Protein AF-A0A0S4M0U8-F1 (afdb_monomer_lite)

Sequence (63 aa):
MRASELREKTEEELREELESLFKLLLSLNMKKALGYSGSLDVRTVRCDIARVKLVLSERGISV

InterPro domains:
  IPR001854 Large ribosomal subunit protein uL29 [MF_00374] (1-59)
  IPR001854 Large ribosomal subunit protein uL29 [PF00831] (4-59)
  IPR001854 Large ribosomal subunit protein uL29 [TIGR00012] (5-59)
  IPR036049 Large ribosomal subunit protein uL29 superfamily [G3DSA:1.10.287.310] (1-61)
  IPR036049 Large ribosomal subunit protein uL29 superfamily [SSF46561] (1-61)

Secondary structure (DSSP, 8-state):
--HHHHHHS-HHHHHHHHHHHHHHHHHHHHHHHTT------HHHHHHHHHHHHHHHHHTT---

Organism: NCBI:txid1561003

Radius of gyration: 13.13 Å; chains: 1; bounding box: 29×18×33 Å

pLDDT: mean 74.63, std 11.29, range [46.28, 87.62]

Foldseek 3Di:
DDLVVLLVDDPVVLVVVLVVLVVVLVVVVVCVVVVNPPPDPNVVSVVVNVSSQVSCVVVVNDD

Structure (mmCIF, N/CA/C/O backbone):
data_AF-A0A0S4M0U8-F1
#
_entry.id   AF-A0A0S4M0U8-F1
#
loop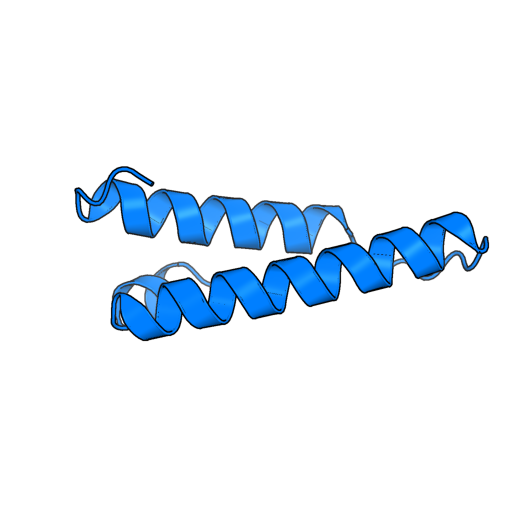_
_atom_site.group_PDB
_atom_site.id
_atom_site.type_symbol
_atom_site.label_atom_id
_atom_site.label_alt_id
_atom_site.label_comp_id
_atom_site.label_asym_id
_atom_site.label_entity_id
_atom_site.label_seq_id
_atom_site.pdbx_PDB_ins_code
_atom_site.Cartn_x
_atom_site.Cartn_y
_atom_site.Cartn_z
_atom_site.occupancy
_atom_site.B_iso_or_equiv
_atom_site.auth_seq_id
_atom_site.auth_comp_id
_atom_site.auth_asym_id
_atom_site.auth_atom_id
_atom_site.pdbx_PDB_model_num
ATOM 1 N N . MET A 1 1 ? -6.571 -4.712 -4.945 1.00 56.12 1 MET A N 1
ATOM 2 C CA . MET A 1 1 ? -7.182 -5.007 -3.621 1.00 56.12 1 MET A CA 1
ATOM 3 C C . MET A 1 1 ? -8.695 -4.742 -3.602 1.00 56.12 1 MET A C 1
ATOM 5 O O . MET A 1 1 ? -9.132 -3.758 -4.203 1.00 56.12 1 MET A O 1
ATOM 9 N N . ARG A 1 2 ? -9.515 -5.578 -2.936 1.00 51.78 2 ARG A N 1
ATOM 10 C CA . ARG A 1 2 ? -10.950 -5.301 -2.681 1.00 51.78 2 ARG A CA 1
ATOM 11 C C . ARG A 1 2 ? -11.119 -4.608 -1.323 1.00 51.78 2 ARG A C 1
ATOM 13 O O . ARG A 1 2 ? -10.472 -4.975 -0.355 1.00 51.78 2 ARG A O 1
ATOM 20 N N . ALA A 1 3 ? -11.990 -3.598 -1.263 1.00 55.81 3 ALA A N 1
ATOM 21 C CA . ALA A 1 3 ? -12.178 -2.756 -0.076 1.00 55.81 3 ALA A CA 1
ATOM 22 C C . ALA A 1 3 ? -12.727 -3.514 1.149 1.00 55.81 3 ALA A C 1
ATOM 24 O O . ALA A 1 3 ? -12.556 -3.046 2.268 1.00 55.81 3 ALA A O 1
ATOM 25 N N . SER A 1 4 ? -13.368 -4.667 0.946 1.00 55.94 4 SER A N 1
ATOM 26 C CA . SER A 1 4 ? -13.903 -5.502 2.027 1.00 55.94 4 SER A CA 1
ATOM 27 C C . SER A 1 4 ? -12.791 -6.140 2.869 1.00 55.94 4 SER A C 1
ATOM 29 O O . SER A 1 4 ? -12.837 -6.062 4.087 1.00 55.94 4 SER A O 1
ATOM 31 N N . GLU A 1 5 ? -11.736 -6.651 2.226 1.00 58.66 5 GLU A N 1
ATOM 32 C CA . GLU A 1 5 ? -10.588 -7.288 2.899 1.00 58.66 5 GLU A CA 1
ATOM 33 C C . GLU A 1 5 ? -9.715 -6.272 3.657 1.00 58.66 5 GLU A C 1
ATOM 35 O O . GLU A 1 5 ? -9.071 -6.603 4.644 1.00 58.66 5 GLU A O 1
ATOM 40 N N . LEU A 1 6 ? -9.712 -5.008 3.220 1.00 58.66 6 LEU A N 1
ATOM 41 C CA . LEU A 1 6 ? -8.987 -3.914 3.879 1.00 58.66 6 LEU A CA 1
ATOM 42 C C . LEU A 1 6 ? -9.695 -3.406 5.144 1.00 58.66 6 LEU A C 1
ATOM 44 O O . LEU A 1 6 ? -9.051 -2.832 6.017 1.00 58.66 6 LEU A O 1
ATOM 48 N N . ARG A 1 7 ? -11.016 -3.601 5.251 1.00 59.12 7 ARG A N 1
ATOM 49 C CA . ARG A 1 7 ? -11.802 -3.207 6.432 1.00 59.12 7 ARG A CA 1
ATOM 50 C C . ARG A 1 7 ? -11.745 -4.236 7.559 1.00 59.12 7 ARG A C 1
ATOM 52 O O . ARG A 1 7 ? -12.023 -3.854 8.691 1.00 59.12 7 ARG A O 1
ATOM 59 N N . GLU A 1 8 ? -11.393 -5.486 7.269 1.00 61.22 8 GLU A N 1
ATOM 60 C CA . GLU A 1 8 ? -11.262 -6.561 8.267 1.00 61.22 8 GLU A CA 1
ATOM 61 C C . GLU A 1 8 ? -9.877 -6.587 8.933 1.00 61.22 8 GLU A C 1
ATOM 63 O O . GLU A 1 8 ? -9.761 -7.013 10.078 1.00 61.22 8 GLU A O 1
ATOM 68 N N . LYS A 1 9 ? -8.843 -6.072 8.256 1.00 62.00 9 LYS A N 1
ATOM 69 C CA . LYS A 1 9 ? -7.458 -6.039 8.757 1.00 62.00 9 LYS A CA 1
ATOM 70 C C . LYS A 1 9 ? -7.242 -5.022 9.870 1.00 62.00 9 LYS A C 1
ATOM 72 O O . LYS A 1 9 ? -7.866 -3.952 9.881 1.00 62.00 9 LYS A O 1
ATOM 77 N N . THR A 1 10 ? -6.342 -5.323 10.797 1.00 71.56 10 THR A N 1
ATOM 78 C CA . THR A 1 10 ? -5.945 -4.407 11.878 1.00 71.56 10 THR A CA 1
ATOM 79 C C . THR A 1 10 ? -5.093 -3.248 11.349 1.00 71.56 10 THR A C 1
ATOM 81 O O . THR A 1 10 ? -4.629 -3.237 10.210 1.00 71.56 10 THR A O 1
ATOM 84 N N . GLU A 1 11 ? -4.938 -2.195 12.153 1.00 69.69 11 GLU A N 1
ATOM 85 C CA . GLU A 1 11 ? -4.189 -0.989 11.762 1.00 69.69 11 GLU A CA 1
ATOM 86 C C . GLU A 1 11 ? -2.711 -1.273 11.461 1.00 69.69 11 GLU A C 1
ATOM 88 O O . GLU A 1 11 ? -2.125 -0.657 10.569 1.00 69.69 11 GLU A O 1
ATOM 93 N N . GLU A 1 12 ? -2.125 -2.221 12.187 1.00 73.38 12 GLU A N 1
ATOM 94 C CA . GLU A 1 12 ? -0.739 -2.663 12.027 1.00 73.38 12 GLU A CA 1
ATOM 95 C C . GLU A 1 12 ? -0.549 -3.399 10.696 1.00 73.38 12 GLU A C 1
ATOM 97 O O . GLU A 1 12 ? 0.342 -3.050 9.922 1.00 73.38 12 GLU A O 1
ATOM 102 N N . GLU A 1 13 ? -1.468 -4.304 10.354 1.00 76.31 13 GLU A N 1
ATOM 103 C CA . GLU A 1 13 ? -1.473 -5.016 9.070 1.00 76.31 13 GLU A CA 1
ATOM 104 C C . GLU A 1 13 ? -1.639 -4.060 7.877 1.00 76.31 13 GLU A C 1
ATOM 106 O O . GLU A 1 13 ? -0.987 -4.225 6.847 1.00 76.31 13 GLU A O 1
ATOM 111 N N . LEU A 1 14 ? -2.458 -3.008 8.010 1.00 75.38 14 LEU A N 1
ATOM 112 C CA . LEU A 1 14 ? -2.624 -1.980 6.970 1.00 75.38 14 LEU A CA 1
ATOM 113 C C . LEU A 1 14 ? -1.347 -1.154 6.750 1.00 75.38 14 LEU A C 1
ATOM 115 O O . LEU A 1 14 ? -1.058 -0.745 5.620 1.00 75.38 14 LEU A O 1
ATOM 119 N N . ARG A 1 15 ? -0.576 -0.889 7.812 1.00 77.31 15 ARG A N 1
ATOM 120 C CA . ARG A 1 15 ? 0.716 -0.190 7.718 1.00 77.31 15 ARG A CA 1
ATOM 121 C C . ARG A 1 15 ? 1.782 -1.068 7.067 1.00 77.31 15 ARG A C 1
ATOM 123 O O . ARG A 1 15 ? 2.508 -0.583 6.198 1.00 77.31 15 ARG A O 1
ATOM 130 N N . GLU A 1 16 ? 1.839 -2.346 7.424 1.00 83.88 16 GLU A N 1
ATOM 131 C CA . GLU A 1 16 ? 2.732 -3.315 6.779 1.00 83.88 16 GLU A CA 1
ATOM 132 C C . GLU A 1 16 ? 2.382 -3.511 5.298 1.00 83.88 16 GLU A C 1
ATOM 134 O O . GLU A 1 16 ? 3.268 -3.506 4.433 1.00 83.88 16 GLU A O 1
ATOM 139 N N . GLU A 1 17 ? 1.091 -3.584 4.964 1.00 80.31 17 GLU A N 1
ATOM 140 C CA . GLU A 1 17 ? 0.644 -3.621 3.573 1.00 80.31 17 GLU A CA 1
ATOM 141 C C . GLU A 1 17 ? 1.043 -2.357 2.812 1.00 80.31 17 GLU A C 1
ATOM 143 O O . GLU A 1 17 ? 1.519 -2.462 1.679 1.00 80.31 17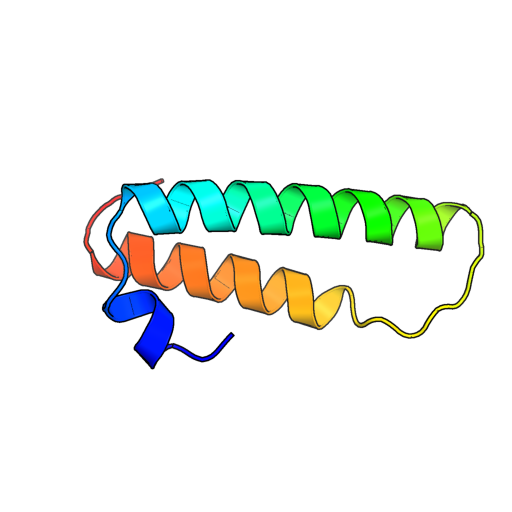 GLU A O 1
ATOM 148 N N . LEU A 1 18 ? 0.932 -1.173 3.420 1.00 82.62 18 LEU A N 1
ATOM 149 C CA . LEU A 1 18 ? 1.410 0.071 2.812 1.00 82.62 18 LEU A CA 1
ATOM 150 C C . LEU A 1 18 ? 2.899 0.008 2.474 1.00 82.62 18 LEU A C 1
ATOM 152 O O . LEU A 1 18 ? 3.278 0.345 1.349 1.00 82.62 18 LEU A O 1
ATOM 156 N N . GLU A 1 19 ? 3.745 -0.439 3.402 1.00 85.81 19 GLU A N 1
ATOM 157 C CA . GLU A 1 19 ? 5.175 -0.596 3.131 1.00 85.81 19 GLU A CA 1
ATOM 158 C C . GLU A 1 19 ? 5.440 -1.585 1.995 1.00 85.81 19 GLU A C 1
ATOM 160 O O . GLU A 1 19 ? 6.278 -1.328 1.123 1.00 85.81 19 GLU A O 1
ATOM 165 N N . SER A 1 20 ? 4.722 -2.708 1.981 1.00 87.06 20 SER A N 1
ATOM 166 C CA . SER A 1 20 ? 4.847 -3.718 0.931 1.00 87.06 20 SER A CA 1
ATOM 167 C C . SER A 1 20 ? 4.486 -3.144 -0.449 1.00 87.06 20 SER A C 1
ATOM 169 O O . SER A 1 20 ? 5.223 -3.335 -1.422 1.00 87.06 20 SER A O 1
ATOM 171 N N . LEU A 1 21 ? 3.415 -2.344 -0.525 1.00 85.19 21 LEU A N 1
ATOM 172 C CA . LEU A 1 21 ? 2.960 -1.680 -1.746 1.00 85.19 21 LEU A CA 1
ATOM 173 C C . LEU A 1 21 ? 3.940 -0.596 -2.204 1.00 85.19 21 LEU A C 1
ATOM 175 O O . LEU A 1 21 ? 4.168 -0.445 -3.406 1.00 85.19 21 LEU A O 1
ATOM 179 N N . PHE A 1 22 ? 4.567 0.131 -1.277 1.00 85.94 22 PHE A N 1
ATOM 180 C CA . PHE A 1 22 ? 5.615 1.099 -1.604 1.00 85.94 22 PHE A CA 1
ATOM 181 C C . PHE A 1 22 ? 6.871 0.428 -2.166 1.00 85.94 22 PHE A C 1
ATOM 183 O O . PHE A 1 22 ? 7.413 0.897 -3.170 1.00 85.94 22 PHE A O 1
ATOM 190 N N . LYS A 1 23 ? 7.309 -0.695 -1.584 1.00 87.62 23 LYS A N 1
ATOM 191 C CA . LYS A 1 23 ? 8.435 -1.494 -2.104 1.00 87.62 23 LYS A CA 1
ATOM 192 C C . LYS A 1 23 ? 8.128 -2.025 -3.509 1.00 87.62 23 LYS A C 1
ATOM 194 O O . LYS A 1 23 ? 8.963 -1.919 -4.410 1.00 87.62 23 LYS A O 1
ATOM 199 N N . LEU A 1 24 ? 6.904 -2.508 -3.734 1.00 84.88 24 LEU A N 1
ATOM 200 C CA . LEU A 1 24 ? 6.431 -2.911 -5.061 1.00 84.88 24 LEU A CA 1
ATOM 201 C C . LEU A 1 24 ? 6.444 -1.744 -6.054 1.00 84.88 24 LEU A C 1
ATOM 203 O O . LEU A 1 24 ? 6.978 -1.889 -7.154 1.00 84.88 24 LEU A O 1
ATOM 207 N N . LEU A 1 25 ? 5.930 -0.575 -5.666 1.00 84.94 25 LEU A N 1
ATOM 208 C CA . LEU A 1 25 ? 5.925 0.623 -6.506 1.00 84.94 25 LEU A CA 1
ATOM 209 C C . LEU A 1 25 ? 7.347 1.056 -6.889 1.00 84.94 25 LEU A C 1
ATOM 211 O O . LEU A 1 25 ? 7.592 1.389 -8.049 1.00 84.94 25 LEU A O 1
ATOM 215 N N . LEU A 1 26 ? 8.286 1.022 -5.941 1.00 86.62 26 LEU A N 1
ATOM 216 C CA . LEU A 1 26 ? 9.693 1.330 -6.193 1.00 86.62 26 LEU A CA 1
ATOM 217 C C . LEU A 1 26 ? 10.294 0.353 -7.207 1.00 86.62 26 LEU A C 1
ATOM 219 O O . LEU A 1 26 ? 10.879 0.787 -8.199 1.00 86.62 26 LEU A O 1
ATOM 223 N N . SER A 1 27 ? 10.077 -0.950 -7.019 1.00 85.69 27 SER A N 1
ATOM 224 C CA . SER A 1 27 ? 10.562 -1.974 -7.949 1.00 85.69 27 SER A CA 1
ATOM 225 C C . SER A 1 27 ? 9.997 -1.795 -9.366 1.00 85.69 27 SER A C 1
ATOM 227 O O . SER A 1 27 ? 10.715 -1.964 -10.351 1.00 85.69 27 SER A O 1
ATOM 229 N N . LEU A 1 28 ? 8.729 -1.385 -9.489 1.00 84.38 28 LEU A N 1
ATOM 230 C CA . LEU A 1 28 ? 8.083 -1.113 -10.773 1.00 84.38 28 LEU A CA 1
ATOM 231 C C . LEU A 1 28 ? 8.622 0.159 -11.431 1.00 84.38 28 LEU A C 1
ATOM 233 O O . LEU A 1 28 ? 8.858 0.165 -12.637 1.00 84.38 28 LEU A O 1
ATOM 237 N N . ASN A 1 29 ? 8.863 1.220 -10.660 1.00 83.31 29 ASN A N 1
ATOM 238 C CA . ASN A 1 29 ? 9.485 2.439 -11.176 1.00 83.31 29 ASN A CA 1
ATOM 239 C C . ASN A 1 29 ? 10.916 2.176 -11.659 1.00 83.31 29 ASN A C 1
ATOM 241 O O . ASN A 1 29 ? 11.296 2.686 -12.710 1.00 83.31 29 ASN A O 1
ATOM 245 N N . MET A 1 30 ? 11.683 1.343 -10.947 1.00 83.31 30 MET A N 1
ATOM 246 C CA . MET A 1 30 ? 13.018 0.921 -11.382 1.00 83.31 30 MET A CA 1
ATOM 247 C C . MET A 1 30 ? 12.951 0.117 -12.685 1.00 83.31 30 MET A C 1
ATOM 249 O O . MET A 1 30 ? 13.671 0.433 -13.626 1.00 83.31 30 MET A O 1
ATOM 253 N N . LYS A 1 31 ? 12.033 -0.854 -12.800 1.00 81.31 31 LYS A N 1
ATOM 254 C CA . LYS A 1 31 ? 11.808 -1.607 -14.052 1.00 81.31 31 LYS A CA 1
ATOM 255 C C . LYS A 1 31 ? 11.431 -0.691 -15.221 1.00 81.31 31 LYS A C 1
ATOM 257 O O . LYS A 1 31 ? 11.952 -0.861 -16.320 1.00 81.31 31 LYS A O 1
ATOM 262 N N . LYS A 1 32 ? 10.584 0.312 -14.967 1.00 81.25 32 LYS A N 1
ATOM 263 C CA . LYS A 1 32 ? 10.199 1.326 -15.956 1.00 81.25 32 LYS A CA 1
ATOM 264 C C . LYS A 1 32 ? 11.383 2.203 -16.376 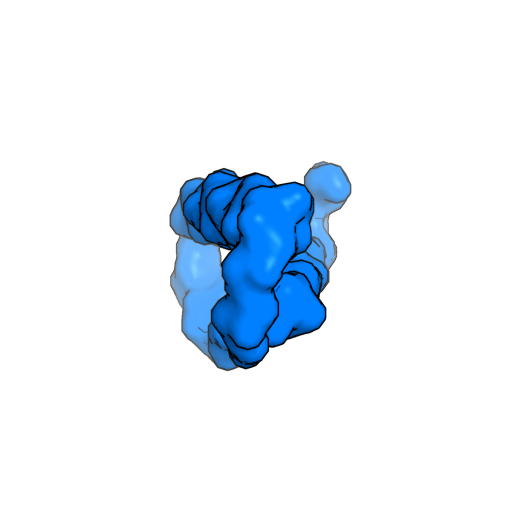1.00 81.25 32 LYS A C 1
ATOM 266 O O . LYS A 1 32 ? 11.535 2.472 -17.562 1.00 81.25 32 LYS A O 1
ATOM 271 N N . ALA A 1 33 ? 12.218 2.632 -15.429 1.00 79.06 33 ALA A N 1
ATOM 272 C CA . ALA A 1 33 ? 13.415 3.430 -15.706 1.00 79.06 33 ALA A CA 1
ATOM 273 C C . ALA A 1 33 ? 14.460 2.651 -16.523 1.00 79.06 33 ALA A C 1
ATOM 275 O O . ALA A 1 33 ? 15.134 3.231 -17.367 1.00 79.06 33 ALA A O 1
ATOM 276 N N . LEU A 1 34 ? 14.543 1.333 -16.322 1.00 81.56 34 LEU A N 1
ATOM 277 C CA . LEU A 1 34 ? 15.416 0.424 -17.071 1.00 81.56 34 LEU A CA 1
ATOM 278 C C . LEU A 1 34 ? 14.902 0.090 -18.486 1.00 81.56 34 LEU A C 1
ATOM 280 O O . LEU A 1 34 ? 15.530 -0.696 -19.188 1.00 81.56 34 LEU A O 1
ATOM 284 N N . GLY A 1 35 ? 13.767 0.653 -18.916 1.00 72.75 35 GLY A N 1
ATOM 285 C CA . GLY A 1 35 ? 13.228 0.450 -20.264 1.00 72.75 35 GLY A CA 1
ATOM 286 C C . GLY A 1 35 ? 12.530 -0.897 -20.484 1.00 72.75 35 GLY A C 1
ATOM 287 O O . GLY A 1 35 ? 12.121 -1.189 -21.606 1.00 72.75 35 GLY A O 1
ATOM 288 N N . TYR A 1 36 ? 12.338 -1.704 -19.434 1.00 70.38 36 TYR A N 1
ATOM 289 C CA . TYR A 1 36 ? 11.515 -2.910 -19.518 1.00 70.38 36 TYR A CA 1
ATOM 290 C C . TYR A 1 36 ? 10.035 -2.509 -19.579 1.00 70.38 36 TYR A C 1
ATOM 292 O O . TYR A 1 36 ? 9.440 -2.092 -18.583 1.00 70.38 36 TYR A O 1
ATOM 300 N N .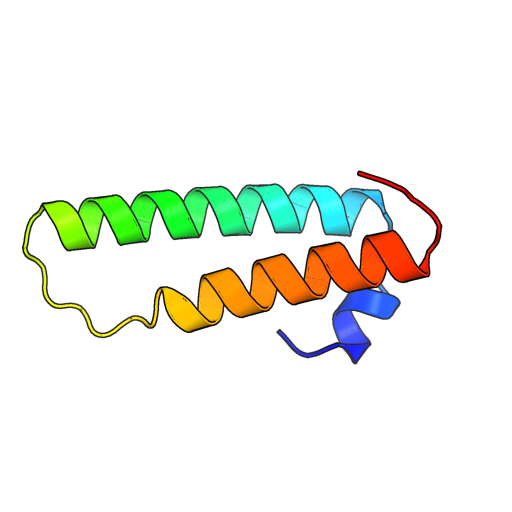 SER A 1 37 ? 9.424 -2.660 -20.754 1.00 63.44 37 SER A N 1
ATOM 301 C CA . SER A 1 37 ? 8.010 -2.387 -21.045 1.00 63.44 37 SER A CA 1
ATOM 302 C C . SER A 1 37 ? 7.073 -3.487 -20.528 1.00 63.44 37 SER A C 1
ATOM 304 O O . SER A 1 37 ? 6.128 -3.899 -21.196 1.00 63.44 37 SER A O 1
ATOM 306 N N . GLY A 1 38 ? 7.326 -3.983 -19.317 1.00 59.53 38 GLY A N 1
ATOM 307 C CA . GLY A 1 38 ? 6.386 -4.865 -18.639 1.00 59.53 38 GLY A CA 1
ATOM 308 C C . GLY A 1 38 ? 5.127 -4.079 -18.291 1.00 59.53 38 GLY A C 1
ATOM 309 O O . GLY A 1 38 ? 5.175 -3.192 -17.441 1.00 59.53 38 GLY A O 1
ATOM 310 N N . SER A 1 39 ? 4.014 -4.419 -18.936 1.00 58.88 39 SER A N 1
ATOM 311 C CA . SER A 1 39 ? 2.669 -3.845 -18.792 1.00 58.88 39 SER A CA 1
ATOM 312 C C . SER A 1 39 ? 2.031 -4.074 -17.412 1.00 58.88 39 SER A C 1
ATOM 314 O O . SER A 1 39 ? 0.830 -4.299 -17.316 1.00 58.88 39 SER A O 1
ATOM 316 N N . LEU A 1 40 ? 2.804 -4.092 -16.323 1.00 60.38 40 LEU A N 1
ATOM 317 C CA . LEU A 1 40 ? 2.218 -4.039 -14.990 1.00 60.38 40 LEU A CA 1
ATOM 318 C C . LEU A 1 40 ? 1.797 -2.600 -14.709 1.00 60.38 40 LEU A C 1
ATOM 320 O O . LEU A 1 40 ? 2.624 -1.686 -14.644 1.00 60.38 40 LEU A O 1
ATOM 324 N N . ASP A 1 41 ? 0.493 -2.415 -14.529 1.00 69.56 41 ASP A N 1
ATOM 325 C CA . ASP A 1 41 ? -0.120 -1.130 -14.246 1.00 69.56 41 ASP A CA 1
ATOM 326 C C . ASP A 1 41 ? 0.386 -0.571 -12.912 1.00 69.56 41 ASP A C 1
ATOM 328 O O . ASP A 1 41 ? -0.180 -0.799 -11.842 1.00 69.56 41 ASP A O 1
ATOM 332 N N . VAL A 1 42 ? 1.419 0.271 -12.981 1.00 77.12 42 VAL A N 1
ATOM 333 C CA . VAL A 1 42 ? 1.823 1.191 -11.902 1.00 77.12 42 VAL A CA 1
ATOM 334 C C . VAL A 1 42 ? 0.598 1.930 -11.347 1.00 77.12 42 VAL A C 1
ATOM 336 O O . VAL A 1 42 ? 0.520 2.243 -10.160 1.00 77.12 42 VAL A O 1
ATOM 339 N N . ARG A 1 43 ? -0.391 2.178 -12.213 1.00 80.62 43 ARG A N 1
ATOM 340 C CA . ARG A 1 43 ? -1.687 2.752 -11.866 1.00 80.62 43 ARG A CA 1
ATOM 341 C C . ARG A 1 43 ? -2.459 1.902 -10.854 1.00 80.62 43 ARG A C 1
ATOM 343 O O . ARG A 1 43 ? -2.978 2.467 -9.901 1.00 80.62 43 ARG A O 1
ATOM 350 N N . THR A 1 44 ? -2.493 0.583 -11.015 1.00 83.12 44 THR A N 1
ATOM 351 C CA . THR A 1 44 ? -3.199 -0.335 -10.109 1.00 83.12 44 THR A CA 1
ATOM 352 C C . THR A 1 44 ? -2.579 -0.314 -8.718 1.00 83.12 44 THR A C 1
ATOM 354 O O . THR A 1 44 ? -3.300 -0.141 -7.741 1.00 83.12 44 THR A O 1
ATOM 357 N N . VAL A 1 45 ? -1.244 -0.346 -8.623 1.00 82.94 45 VAL A N 1
ATOM 358 C CA . VAL A 1 45 ? -0.534 -0.244 -7.333 1.00 82.94 45 VAL A CA 1
ATOM 359 C C . VAL A 1 45 ? -0.785 1.112 -6.664 1.00 82.94 45 VAL A C 1
ATOM 361 O O . VAL A 1 45 ? -1.035 1.174 -5.464 1.00 82.94 45 VAL A O 1
ATOM 364 N N . ARG A 1 46 ? -0.802 2.212 -7.429 1.00 83.81 46 ARG A N 1
ATOM 365 C CA . ARG A 1 46 ? -1.159 3.542 -6.897 1.00 83.81 46 ARG A CA 1
ATOM 366 C C . ARG A 1 46 ? -2.606 3.608 -6.406 1.00 83.81 46 ARG A C 1
ATOM 368 O O . ARG A 1 46 ? -2.861 4.221 -5.373 1.00 83.81 46 ARG A O 1
ATOM 375 N N . CYS A 1 47 ? -3.543 2.993 -7.126 1.00 84.94 47 CYS A N 1
ATOM 376 C CA . CYS A 1 47 ? -4.940 2.912 -6.708 1.00 84.94 47 CYS A CA 1
ATOM 377 C C . CYS A 1 47 ? -5.106 2.073 -5.437 1.00 84.94 47 CYS A C 1
ATOM 379 O O . CYS A 1 47 ? -5.889 2.454 -4.571 1.00 84.94 47 CYS A O 1
ATOM 381 N N . ASP A 1 48 ? -4.359 0.979 -5.298 1.00 84.06 48 ASP A N 1
ATOM 382 C CA . ASP A 1 48 ? -4.373 0.151 -4.093 1.00 84.06 48 ASP A CA 1
ATOM 383 C C . ASP A 1 48 ? -3.807 0.918 -2.882 1.00 84.06 48 ASP A C 1
ATOM 385 O O . ASP A 1 48 ? -4.461 0.959 -1.842 1.00 84.06 48 ASP A O 1
ATOM 389 N N . ILE A 1 49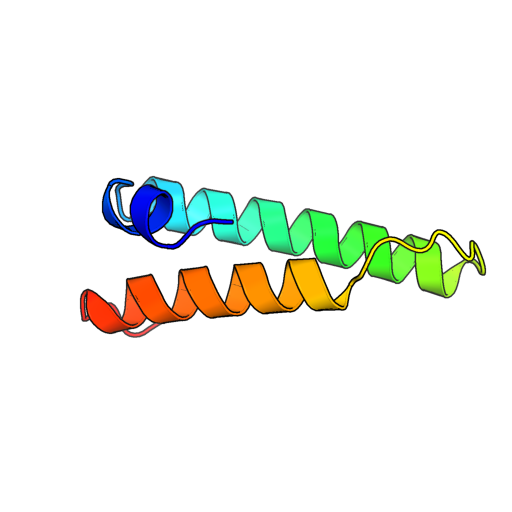 ? -2.703 1.664 -3.035 1.00 85.12 49 ILE A N 1
ATOM 390 C CA . ILE A 1 49 ? -2.183 2.570 -1.986 1.00 85.12 49 ILE A CA 1
ATOM 391 C C . ILE A 1 49 ? -3.231 3.617 -1.582 1.00 85.12 49 ILE A C 1
ATOM 393 O O . ILE A 1 49 ? -3.436 3.874 -0.396 1.00 85.12 49 ILE A O 1
ATOM 397 N N . ALA A 1 50 ? -3.909 4.230 -2.557 1.00 84.69 50 ALA A N 1
ATOM 398 C CA . ALA A 1 50 ? -4.942 5.227 -2.286 1.00 84.69 50 ALA A CA 1
A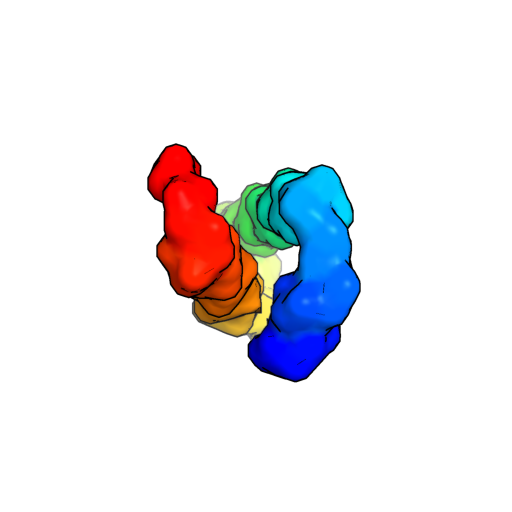TOM 399 C C . ALA A 1 50 ? -6.142 4.630 -1.532 1.00 84.69 50 ALA A C 1
ATOM 401 O O . ALA A 1 50 ? -6.682 5.278 -0.639 1.00 84.69 50 ALA A O 1
ATOM 402 N N . ARG A 1 51 ? -6.532 3.386 -1.841 1.00 83.06 51 ARG A N 1
ATOM 403 C CA . ARG A 1 51 ? -7.594 2.670 -1.118 1.00 83.06 51 ARG A CA 1
ATOM 404 C C . ARG A 1 51 ? -7.204 2.376 0.327 1.00 83.06 51 ARG A C 1
ATOM 406 O O . ARG A 1 51 ? -8.021 2.610 1.208 1.00 83.06 51 ARG A O 1
ATOM 413 N N . VAL A 1 52 ? -5.974 1.928 0.581 1.00 81.50 52 VAL A N 1
ATOM 414 C CA . VAL A 1 52 ? -5.485 1.687 1.951 1.00 81.50 52 VAL A CA 1
ATOM 415 C C . VAL A 1 52 ? -5.489 2.986 2.764 1.00 81.50 52 VAL A C 1
ATOM 417 O O . VAL A 1 52 ? -6.010 3.021 3.876 1.00 81.50 52 VAL A O 1
ATOM 420 N N . LYS A 1 53 ? -4.991 4.085 2.181 1.00 81.12 53 LYS A N 1
ATOM 421 C CA . LYS A 1 53 ? -5.019 5.412 2.817 1.00 81.12 53 LYS A CA 1
ATOM 422 C C . LYS A 1 53 ? -6.439 5.902 3.103 1.00 81.12 53 LYS A C 1
ATOM 424 O O . LYS A 1 53 ? -6.668 6.500 4.148 1.00 81.12 53 LYS A O 1
ATOM 429 N N . LEU A 1 54 ? -7.389 5.630 2.206 1.00 83.31 54 LEU A N 1
ATOM 430 C CA . LEU A 1 54 ? -8.794 5.975 2.417 1.00 83.31 54 LEU A CA 1
ATOM 431 C C . LEU A 1 54 ? -9.390 5.202 3.598 1.00 83.31 54 LEU A C 1
ATOM 433 O O . LEU A 1 54 ? -10.031 5.816 4.438 1.00 83.31 54 LEU A O 1
ATOM 437 N N . VAL A 1 55 ? -9.142 3.892 3.708 1.00 81.44 55 VAL A N 1
ATOM 438 C CA . VAL A 1 55 ? -9.634 3.090 4.845 1.00 81.44 55 VAL A CA 1
ATOM 439 C C . VAL A 1 55 ? -9.020 3.557 6.170 1.00 81.44 55 VAL A C 1
ATOM 441 O O . VAL A 1 55 ? -9.731 3.653 7.166 1.00 81.44 55 VAL A O 1
ATOM 444 N N . LEU A 1 56 ? -7.730 3.908 6.190 1.00 76.94 56 LEU A N 1
ATOM 445 C CA . LEU A 1 56 ? -7.086 4.492 7.376 1.00 76.94 56 LEU A CA 1
ATOM 446 C C . LEU A 1 56 ? -7.723 5.833 7.773 1.00 76.94 56 LEU A C 1
ATOM 448 O O . LEU A 1 56 ? -7.993 6.063 8.951 1.00 76.94 56 LEU A O 1
ATOM 452 N N . SER A 1 57 ? -8.040 6.677 6.788 1.00 79.19 57 SER A N 1
ATOM 453 C CA . SER A 1 57 ? -8.735 7.946 7.014 1.00 79.19 57 SER A CA 1
ATOM 454 C C . SER A 1 57 ? -10.185 7.753 7.480 1.00 79.19 57 SER A C 1
ATOM 456 O O . SER A 1 57 ? -10.617 8.473 8.376 1.00 79.19 57 SER A O 1
ATOM 458 N N . GLU A 1 58 ? -10.921 6.770 6.942 1.00 79.06 58 GLU A N 1
ATOM 459 C CA . GLU A 1 58 ? -12.270 6.393 7.405 1.00 79.06 58 GLU A CA 1
ATOM 460 C C . GLU A 1 58 ? -12.266 5.922 8.870 1.00 79.06 58 GLU A C 1
ATOM 462 O O . GLU A 1 58 ? -13.238 6.141 9.588 1.00 79.06 58 GLU A O 1
ATOM 467 N N . ARG A 1 59 ? -11.167 5.317 9.338 1.00 73.12 59 ARG A N 1
ATOM 468 C CA . ARG A 1 59 ? -10.975 4.908 10.741 1.00 73.12 59 ARG A CA 1
ATOM 469 C C . ARG A 1 59 ? -10.567 6.057 11.674 1.00 73.12 59 ARG A C 1
ATOM 471 O O . ARG A 1 59 ? -10.381 5.831 12.863 1.00 73.12 59 ARG A O 1
ATOM 478 N N . GLY A 1 60 ? -10.446 7.285 11.166 1.00 67.25 60 GLY A N 1
ATOM 479 C CA . GLY A 1 60 ? -10.089 8.463 11.965 1.00 67.25 60 GLY A CA 1
ATOM 480 C C . GLY A 1 60 ? -8.594 8.592 12.266 1.00 67.25 60 GLY A C 1
ATOM 481 O O . GLY A 1 60 ? -8.193 9.468 13.030 1.00 67.25 60 GLY A O 1
ATOM 482 N N . ILE A 1 61 ? -7.756 7.757 11.648 1.00 62.94 61 ILE A N 1
ATOM 483 C CA . ILE A 1 61 ? -6.302 7.812 11.786 1.00 62.94 61 ILE A CA 1
ATOM 484 C C . ILE A 1 61 ? -5.796 8.733 10.680 1.00 62.94 61 ILE A C 1
ATOM 486 O O . ILE A 1 61 ? -5.621 8.325 9.531 1.00 62.94 61 ILE A O 1
ATOM 490 N N . SER A 1 62 ? -5.608 10.007 11.011 1.00 46.28 62 SER A N 1
ATOM 491 C CA . SER A 1 62 ? -4.956 10.948 10.102 1.00 46.28 62 SER A CA 1
ATOM 492 C C . SER A 1 62 ? -3.475 10.574 9.992 1.00 46.28 62 SER A C 1
ATOM 494 O O . SER A 1 62 ? -2.737 10.724 10.965 1.00 46.28 62 SER A O 1
ATOM 496 N N . VAL A 1 63 ? -3.059 10.072 8.826 1.00 47.72 63 VAL A N 1
ATOM 497 C CA . VAL A 1 63 ? -1.654 9.789 8.468 1.00 47.72 63 VAL A CA 1
ATOM 498 C C . VAL A 1 63 ? -1.138 10.856 7.518 1.00 47.72 63 VAL A C 1
ATOM 500 O O . VAL A 1 63 ? -1.834 11.117 6.510 1.00 47.72 63 VAL A O 1
#